Protein AF-A0A2G9HP87-F1 (afdb_monomer_lite)

Foldseek 3Di:
DDKDFDADPVRDTPDIDDDDDPDDDPLVVLLVRVVVVVVVCVVVPDLEDEDDDPDPPSVVVNCVPDPHDYDYPDD

Sequence (75 aa):
MFSVLIRNHNGTTLAAYTGSAYCHDALSVETIAIWEATKILDSWNWDSIIFESDSITAIDLVLSYSPASFRSCKS

pLDDT: mean 85.44, std 14.15, range [37.28, 97.25]

Structure (mmCIF, N/CA/C/O backbone):
data_AF-A0A2G9HP87-F1
#
_entry.id   AF-A0A2G9HP87-F1
#
loop_
_atom_site.group_PDB
_atom_site.id
_atom_site.type_symbol
_atom_site.label_atom_id
_atom_site.label_alt_id
_atom_site.label_comp_id
_atom_site.label_asym_id
_atom_site.label_entity_id
_atom_site.label_seq_id
_atom_site.pdbx_PDB_ins_code
_atom_site.Cartn_x
_atom_site.Cartn_y
_atom_site.Cartn_z
_atom_site.occupancy
_atom_site.B_iso_or_equiv
_atom_site.auth_seq_id
_atom_site.auth_comp_id
_atom_site.auth_asym_id
_atom_site.auth_atom_id
_atom_site.pdbx_PDB_model_num
ATOM 1 N N . MET A 1 1 ? 11.828 -4.563 -5.920 1.00 90.19 1 MET A N 1
ATOM 2 C CA . MET A 1 1 ? 11.629 -4.862 -4.482 1.00 90.19 1 MET A CA 1
ATOM 3 C C . MET A 1 1 ? 10.892 -3.688 -3.879 1.00 90.19 1 MET A C 1
ATOM 5 O O . MET A 1 1 ? 11.157 -2.574 -4.306 1.00 90.19 1 MET A O 1
ATOM 9 N N . PHE A 1 2 ? 9.994 -3.928 -2.933 1.00 93.19 2 PHE A N 1
ATOM 10 C CA . PHE A 1 2 ? 9.267 -2.881 -2.223 1.00 93.19 2 PHE A CA 1
ATOM 11 C C . PHE A 1 2 ? 9.236 -3.166 -0.721 1.00 93.19 2 PH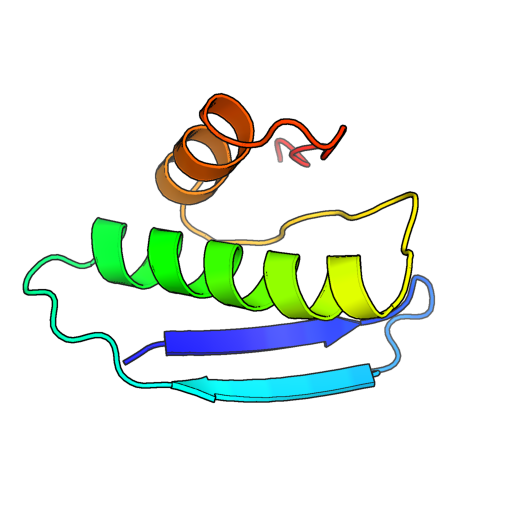E A C 1
ATOM 13 O O . PHE A 1 2 ? 9.491 -4.295 -0.288 1.00 93.19 2 PHE A O 1
ATOM 20 N N . SER A 1 3 ? 8.894 -2.141 0.053 1.00 95.00 3 SER A N 1
ATOM 21 C CA . SER A 1 3 ? 8.753 -2.203 1.505 1.00 95.00 3 SER A CA 1
ATOM 22 C C . SER A 1 3 ? 7.475 -1.484 1.915 1.00 95.00 3 SER A C 1
ATOM 24 O O . SER A 1 3 ? 7.163 -0.433 1.362 1.00 95.00 3 SER A O 1
ATOM 26 N N . VAL A 1 4 ? 6.756 -2.035 2.888 1.00 95.50 4 VAL A N 1
ATOM 27 C CA . VAL A 1 4 ? 5.512 -1.465 3.417 1.00 95.50 4 VAL A CA 1
ATOM 28 C C . VAL A 1 4 ? 5.596 -1.391 4.935 1.00 95.50 4 VAL A C 1
ATOM 30 O O . VAL A 1 4 ? 6.057 -2.327 5.594 1.00 95.50 4 VAL A O 1
ATOM 33 N N . LEU A 1 5 ? 5.112 -0.279 5.485 1.00 96.75 5 LEU A N 1
ATOM 34 C CA . LEU A 1 5 ? 4.954 -0.051 6.915 1.00 96.75 5 LEU A CA 1
ATOM 35 C C . LEU A 1 5 ? 3.499 0.335 7.202 1.00 96.75 5 LEU A C 1
ATOM 37 O O . LEU A 1 5 ? 3.010 1.326 6.669 1.00 96.75 5 LEU A O 1
ATOM 41 N N . ILE A 1 6 ? 2.822 -0.419 8.068 1.00 95.00 6 ILE A N 1
ATOM 42 C CA . ILE A 1 6 ? 1.456 -0.126 8.513 1.00 95.00 6 ILE A CA 1
ATOM 43 C C . ILE A 1 6 ? 1.508 0.352 9.961 1.00 95.00 6 ILE A C 1
ATOM 45 O O . ILE A 1 6 ? 2.017 -0.350 10.840 1.00 95.00 6 ILE A O 1
ATOM 49 N N . ARG A 1 7 ? 0.963 1.544 10.215 1.00 95.44 7 ARG A N 1
ATOM 50 C CA . ARG A 1 7 ? 0.910 2.174 11.540 1.00 95.44 7 ARG A CA 1
ATOM 51 C C . ARG A 1 7 ? -0.524 2.522 11.918 1.00 95.44 7 ARG A C 1
ATOM 53 O O . ARG A 1 7 ? -1.334 2.832 11.051 1.00 95.44 7 ARG A O 1
ATOM 60 N N . ASN A 1 8 ? -0.828 2.505 13.213 1.00 93.62 8 ASN A N 1
ATOM 61 C CA . ASN A 1 8 ? -2.065 3.101 13.720 1.00 93.62 8 ASN A CA 1
ATOM 62 C C . ASN A 1 8 ? -1.923 4.630 13.883 1.00 93.62 8 ASN A C 1
ATOM 64 O O . ASN A 1 8 ? -0.836 5.189 13.743 1.00 93.62 8 ASN A O 1
ATOM 68 N N . HIS A 1 9 ? -3.019 5.304 14.242 1.00 92.00 9 HIS A N 1
ATOM 69 C CA . HIS A 1 9 ? -3.067 6.760 14.448 1.00 92.00 9 HIS A CA 1
ATOM 70 C C . HIS A 1 9 ? -2.120 7.289 15.544 1.00 92.00 9 HIS A C 1
ATOM 72 O O . HIS A 1 9 ? -1.784 8.468 15.538 1.00 92.00 9 HIS A O 1
ATOM 78 N N . ASN A 1 10 ? -1.662 6.430 16.461 1.00 95.38 10 ASN A N 1
ATOM 79 C CA . ASN A 1 10 ? -0.688 6.777 17.502 1.00 95.38 10 ASN A CA 1
ATOM 80 C C . ASN A 1 10 ? 0.765 6.557 17.046 1.00 95.38 10 ASN A C 1
ATOM 82 O O . ASN A 1 10 ? 1.683 6.590 17.862 1.00 95.38 10 ASN A O 1
ATOM 86 N N . GLY A 1 11 ? 0.988 6.262 15.761 1.00 92.69 11 GLY A N 1
ATOM 87 C CA . GLY A 1 11 ? 2.310 5.996 15.196 1.00 92.69 11 GLY A CA 1
ATOM 88 C C . GLY A 1 11 ? 2.892 4.627 15.559 1.00 92.69 11 GLY A C 1
ATOM 89 O O . GLY A 1 11 ? 4.037 4.352 15.209 1.00 92.69 11 GLY A O 1
ATOM 90 N N . THR A 1 12 ? 2.133 3.751 16.229 1.00 97.25 12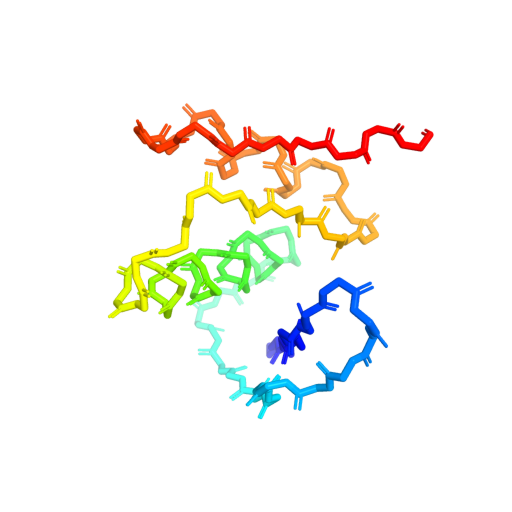 THR A N 1
ATOM 91 C CA . THR A 1 12 ? 2.593 2.392 16.551 1.00 97.25 12 THR A CA 1
ATOM 92 C C . THR A 1 12 ? 2.610 1.539 15.290 1.00 97.25 12 THR A C 1
ATOM 94 O O . THR A 1 12 ? 1.594 1.442 14.600 1.00 97.25 12 THR A O 1
ATOM 97 N N . THR A 1 13 ? 3.738 0.886 15.014 1.00 96.69 13 THR A N 1
ATOM 98 C CA . THR A 1 13 ? 3.865 -0.083 13.920 1.00 96.69 13 THR A CA 1
ATOM 99 C C . THR A 1 13 ? 3.053 -1.338 14.218 1.00 96.69 13 THR A C 1
ATOM 101 O O . THR A 1 13 ? 3.318 -2.033 15.196 1.00 96.69 13 THR A O 1
ATOM 104 N N . LEU A 1 14 ? 2.085 -1.634 13.355 1.00 95.31 14 LEU A N 1
ATOM 105 C CA . LEU A 1 14 ? 1.273 -2.851 13.405 1.00 95.31 14 LEU A CA 1
ATOM 106 C C . LEU A 1 14 ? 1.871 -3.958 12.534 1.00 95.31 14 LEU A C 1
ATOM 108 O O . LEU A 1 14 ? 1.840 -5.126 12.910 1.00 95.31 14 LEU A O 1
ATOM 112 N N . ALA A 1 15 ? 2.430 -3.587 11.381 1.00 94.94 15 ALA A N 1
ATOM 113 C CA . ALA A 1 15 ? 3.120 -4.505 10.485 1.00 94.94 15 ALA A CA 1
ATOM 114 C C . ALA A 1 15 ? 4.215 -3.785 9.695 1.00 94.94 15 ALA A C 1
ATOM 116 O O . ALA A 1 15 ? 4.096 -2.604 9.368 1.00 94.94 15 ALA A O 1
ATOM 117 N N . ALA A 1 16 ? 5.268 -4.525 9.362 1.00 96.12 16 ALA A N 1
ATOM 118 C CA . ALA A 1 16 ? 6.324 -4.099 8.458 1.00 96.12 16 ALA A CA 1
ATOM 119 C C . ALA A 1 16 ? 6.774 -5.311 7.646 1.00 96.12 16 ALA A C 1
ATOM 121 O O . ALA A 1 16 ? 7.042 -6.369 8.219 1.00 96.12 16 ALA A O 1
ATOM 122 N N . TYR A 1 17 ? 6.839 -5.177 6.328 1.00 94.62 17 TYR A N 1
ATOM 123 C CA . TYR A 1 17 ? 7.256 -6.275 5.465 1.00 94.62 17 TYR A CA 1
ATOM 124 C C . TYR A 1 17 ? 7.893 -5.764 4.180 1.00 94.62 17 TYR A C 1
ATOM 126 O O . TYR A 1 17 ? 7.729 -4.611 3.779 1.00 94.62 17 TYR A O 1
ATOM 134 N N . THR A 1 18 ? 8.643 -6.653 3.541 1.00 95.12 18 THR A N 1
ATOM 135 C CA . THR A 1 18 ? 9.267 -6.422 2.243 1.00 95.12 18 THR A CA 1
ATOM 136 C C . THR A 1 18 ? 8.808 -7.492 1.267 1.00 95.12 18 THR A C 1
ATOM 138 O O . THR A 1 18 ? 8.500 -8.619 1.655 1.00 95.12 18 THR A O 1
ATOM 141 N N . GLY A 1 19 ? 8.739 -7.130 -0.008 1.00 91.50 19 GLY A N 1
ATOM 142 C CA . GLY A 1 19 ? 8.297 -8.027 -1.063 1.00 91.50 19 GLY A CA 1
ATOM 143 C C . GLY A 1 19 ? 9.055 -7.812 -2.364 1.00 91.50 19 GLY A C 1
ATOM 144 O O . GLY A 1 19 ? 9.732 -6.799 -2.587 1.00 91.50 19 GLY A O 1
ATOM 145 N N . SER A 1 20 ? 8.946 -8.794 -3.249 1.00 91.12 20 SER A N 1
ATOM 146 C CA . SER A 1 20 ? 9.444 -8.715 -4.615 1.00 91.12 20 SER A CA 1
ATOM 147 C C . SER A 1 20 ? 8.271 -8.683 -5.588 1.00 91.12 20 SER A C 1
ATOM 149 O O . SER A 1 20 ? 7.358 -9.498 -5.525 1.00 91.12 20 SER A O 1
ATOM 151 N N . ALA A 1 21 ? 8.316 -7.719 -6.502 1.00 87.50 21 ALA A N 1
ATOM 152 C CA . ALA A 1 21 ? 7.428 -7.646 -7.647 1.00 87.50 21 ALA A CA 1
ATOM 153 C C . ALA A 1 21 ? 8.258 -7.924 -8.903 1.00 87.50 21 ALA A C 1
ATOM 155 O O . ALA A 1 21 ? 9.349 -7.368 -9.053 1.00 87.50 21 ALA A O 1
ATOM 156 N N . TYR A 1 22 ? 7.758 -8.792 -9.783 1.00 85.31 22 TYR A N 1
ATOM 157 C CA . TYR A 1 22 ? 8.372 -9.070 -11.083 1.00 85.31 22 TYR A CA 1
ATOM 158 C C . TYR A 1 22 ? 7.937 -8.010 -12.105 1.00 85.31 22 TYR A C 1
ATOM 160 O O . TYR A 1 22 ? 7.191 -8.294 -13.038 1.00 85.31 22 TYR A O 1
ATOM 168 N N . CYS A 1 23 ? 8.376 -6.771 -11.904 1.00 86.56 23 CYS A N 1
ATOM 169 C CA . CYS A 1 23 ? 8.153 -5.653 -12.819 1.00 86.56 23 CYS A CA 1
ATOM 170 C C . CYS A 1 23 ? 9.462 -4.897 -13.076 1.00 86.56 23 CYS A C 1
ATOM 172 O O . CYS A 1 23 ? 10.414 -4.992 -12.299 1.00 86.56 23 CYS A O 1
ATOM 174 N N . HIS A 1 24 ? 9.519 -4.199 -14.213 1.00 81.50 24 HIS A N 1
ATOM 175 C CA . HIS A 1 24 ? 10.741 -3.554 -14.702 1.00 81.50 24 HIS A CA 1
ATOM 176 C C . HIS A 1 24 ? 10.786 -2.048 -14.403 1.00 81.50 24 HIS A C 1
ATOM 178 O O . HIS A 1 24 ? 11.871 -1.472 -14.394 1.00 81.50 24 HIS A O 1
ATOM 184 N N . ASP A 1 25 ? 9.643 -1.408 -14.148 1.00 91.88 25 ASP A N 1
ATOM 185 C CA . ASP A 1 25 ? 9.534 0.026 -13.879 1.00 91.88 25 ASP A CA 1
ATOM 186 C C . ASP A 1 25 ? 9.222 0.329 -12.404 1.00 91.88 25 ASP A C 1
ATOM 188 O O . ASP A 1 25 ? 8.519 -0.418 -11.720 1.00 91.88 25 ASP A O 1
ATOM 192 N N . ALA A 1 26 ? 9.755 1.452 -11.917 1.00 91.31 26 ALA A N 1
ATOM 193 C CA . ALA A 1 26 ? 9.632 1.862 -10.519 1.00 91.31 26 ALA A CA 1
ATOM 194 C C . ALA A 1 26 ? 8.181 2.175 -10.115 1.00 91.31 26 ALA A C 1
ATOM 196 O O . ALA A 1 26 ? 7.743 1.750 -9.049 1.00 91.31 26 ALA A O 1
ATOM 197 N N . LEU A 1 27 ? 7.416 2.833 -10.993 1.00 93.00 27 LEU A N 1
ATOM 198 C CA . LEU A 1 27 ? 6.028 3.207 -10.716 1.00 93.00 27 LEU A CA 1
ATOM 199 C C . LEU A 1 27 ? 5.145 1.976 -10.466 1.00 93.00 27 LEU A C 1
ATOM 201 O O . LEU A 1 27 ? 4.317 1.974 -9.554 1.00 93.00 27 LEU A O 1
ATOM 205 N N . SER A 1 28 ? 5.345 0.901 -11.231 1.00 92.69 28 SER A N 1
ATOM 206 C CA . SER A 1 28 ? 4.654 -0.367 -11.000 1.00 92.69 28 SER A CA 1
ATOM 207 C C . SER A 1 28 ? 5.052 -1.001 -9.671 1.00 92.69 28 SER A C 1
ATOM 209 O O . SER A 1 28 ? 4.189 -1.540 -8.985 1.00 92.69 28 SER A O 1
ATOM 211 N N . VAL A 1 29 ? 6.328 -0.934 -9.271 1.00 94.06 29 VAL A N 1
ATOM 212 C CA . VAL A 1 29 ? 6.775 -1.438 -7.957 1.00 94.06 29 VAL A CA 1
ATOM 213 C C . VAL A 1 29 ? 6.076 -0.689 -6.818 1.00 94.06 29 VAL A C 1
ATOM 215 O O . VAL A 1 29 ? 5.587 -1.327 -5.888 1.00 94.06 29 VAL A O 1
ATOM 218 N N . GLU A 1 30 ? 5.999 0.639 -6.894 1.00 93.31 30 GLU A N 1
ATOM 219 C CA . GLU A 1 30 ? 5.327 1.484 -5.896 1.00 93.31 30 GLU A CA 1
ATOM 220 C C . GLU A 1 30 ? 3.821 1.213 -5.846 1.00 93.31 30 GLU A C 1
ATOM 222 O O . GLU A 1 30 ? 3.252 1.010 -4.774 1.00 93.31 30 GLU A O 1
ATOM 227 N N . THR A 1 31 ? 3.184 1.129 -7.014 1.00 92.94 31 THR A N 1
ATOM 228 C CA . THR A 1 31 ? 1.753 0.823 -7.136 1.00 92.94 31 THR A CA 1
ATOM 229 C C . THR A 1 31 ? 1.433 -0.546 -6.529 1.00 92.94 31 THR A C 1
ATOM 231 O O . THR A 1 31 ? 0.467 -0.684 -5.778 1.00 92.94 31 THR A O 1
ATOM 234 N N . ILE A 1 32 ? 2.275 -1.554 -6.787 1.00 92.31 32 ILE A N 1
ATOM 235 C CA . ILE A 1 32 ? 2.143 -2.890 -6.188 1.00 92.31 32 ILE A CA 1
ATOM 236 C C . ILE A 1 32 ? 2.340 -2.835 -4.671 1.00 92.31 32 ILE A C 1
ATOM 238 O O . ILE A 1 32 ? 1.598 -3.496 -3.953 1.00 92.31 32 ILE A O 1
ATOM 242 N N . ALA A 1 33 ? 3.285 -2.040 -4.165 1.00 93.62 33 ALA A N 1
ATOM 243 C CA . ALA A 1 33 ? 3.498 -1.896 -2.725 1.00 93.62 33 ALA A CA 1
ATOM 244 C C . ALA A 1 33 ? 2.233 -1.389 -2.011 1.00 93.62 33 ALA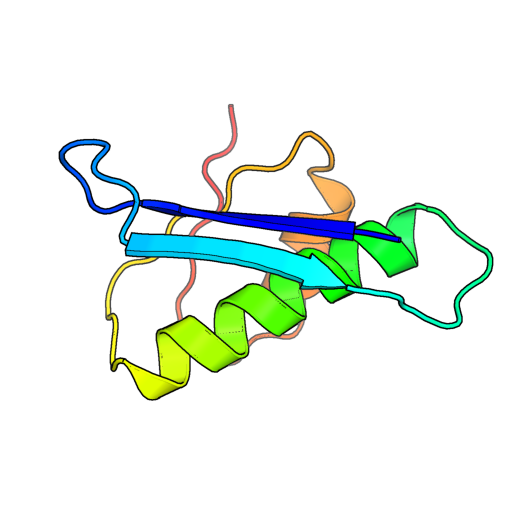 A C 1
ATOM 246 O O . ALA A 1 33 ? 1.820 -1.956 -0.998 1.00 93.62 33 ALA A O 1
ATOM 247 N N . ILE A 1 34 ? 1.584 -0.363 -2.570 1.00 92.81 34 ILE A N 1
ATOM 248 C CA . ILE A 1 34 ? 0.337 0.198 -2.032 1.00 92.81 34 ILE A CA 1
ATOM 249 C C . ILE A 1 34 ? -0.806 -0.826 -2.148 1.00 92.81 34 ILE A C 1
ATOM 251 O O . ILE A 1 34 ? -1.573 -1.001 -1.203 1.00 92.81 34 ILE A O 1
ATOM 255 N N . TRP A 1 35 ? -0.892 -1.559 -3.262 1.00 90.75 35 TRP A N 1
ATOM 256 C CA . TRP A 1 35 ? -1.903 -2.603 -3.471 1.00 90.75 35 TRP A CA 1
ATOM 257 C C . TRP A 1 35 ? -1.743 -3.821 -2.544 1.00 90.75 35 TRP A C 1
ATOM 259 O O . TRP A 1 35 ? -2.719 -4.427 -2.114 1.00 90.75 35 TRP A O 1
ATOM 269 N N . GLU A 1 36 ? -0.520 -4.219 -2.202 1.00 90.00 36 GLU A N 1
ATOM 270 C CA . GLU A 1 36 ? -0.310 -5.269 -1.197 1.00 90.00 36 GLU A CA 1
ATOM 271 C C . GLU A 1 36 ? -0.699 -4.777 0.204 1.00 90.00 36 GLU A C 1
ATOM 273 O O . GLU A 1 36 ? -1.286 -5.527 0.988 1.00 90.00 36 GLU A O 1
ATOM 278 N N . ALA A 1 37 ? -0.459 -3.496 0.504 1.00 91.19 37 ALA A N 1
ATOM 279 C CA . ALA A 1 37 ? -0.902 -2.891 1.755 1.00 91.19 37 ALA A CA 1
ATOM 280 C C . ALA A 1 37 ? -2.433 -2.894 1.884 1.00 91.19 37 ALA A C 1
ATOM 282 O O . ALA A 1 37 ? -2.940 -3.239 2.953 1.00 91.19 37 ALA A O 1
ATOM 283 N N . THR A 1 38 ? -3.171 -2.576 0.812 1.00 88.00 38 THR A N 1
ATOM 284 C CA . THR A 1 38 ? -4.645 -2.562 0.834 1.00 88.00 38 THR A CA 1
ATOM 285 C C . THR A 1 38 ? -5.218 -3.937 1.156 1.00 88.00 38 THR A C 1
ATOM 287 O O . THR A 1 38 ? -6.072 -4.030 2.027 1.00 88.00 38 THR A O 1
ATOM 290 N N . LYS A 1 39 ? -4.692 -5.021 0.570 1.00 87.06 39 LYS A N 1
ATOM 291 C CA . LYS A 1 39 ? -5.159 -6.395 0.852 1.00 87.06 39 LYS A CA 1
ATOM 292 C C . LYS A 1 39 ? -5.090 -6.761 2.333 1.00 87.06 39 LYS A C 1
ATOM 294 O O . LYS A 1 39 ? -5.988 -7.418 2.859 1.00 87.06 39 LYS A O 1
ATOM 299 N N . ILE A 1 40 ? -4.010 -6.365 3.004 1.00 88.44 40 ILE A N 1
ATOM 300 C CA . ILE A 1 40 ? -3.839 -6.619 4.439 1.00 88.44 40 ILE A CA 1
ATOM 301 C C . ILE A 1 40 ? -4.856 -5.804 5.233 1.00 88.44 40 ILE A C 1
ATOM 303 O O . ILE A 1 40 ? -5.517 -6.343 6.118 1.00 88.44 40 ILE A O 1
ATOM 307 N N . LEU A 1 41 ? -5.005 -4.524 4.902 1.00 88.06 41 LEU A N 1
ATOM 308 C CA . LEU A 1 41 ? -5.929 -3.626 5.590 1.00 88.06 41 LEU A CA 1
ATOM 309 C C . LEU A 1 41 ? -7.395 -4.042 5.399 1.00 88.06 41 LEU A C 1
ATOM 311 O O . LEU A 1 41 ? -8.158 -4.020 6.365 1.00 88.06 41 LEU A O 1
ATOM 315 N N . ASP A 1 42 ? -7.753 -4.516 4.205 1.00 85.81 42 ASP A N 1
ATOM 316 C CA . ASP A 1 42 ? -9.060 -5.103 3.902 1.00 85.81 42 ASP A CA 1
ATOM 317 C C . ASP A 1 42 ? -9.305 -6.343 4.771 1.00 85.81 42 ASP A C 1
ATOM 319 O O . ASP A 1 42 ? -10.365 -6.479 5.378 1.00 85.81 42 ASP A O 1
ATOM 323 N N . SER A 1 43 ? -8.301 -7.218 4.926 1.00 88.25 43 SER A N 1
ATOM 324 C CA . SER A 1 43 ? -8.409 -8.398 5.802 1.00 88.25 43 SER A CA 1
ATOM 325 C C . SER A 1 43 ? -8.611 -8.051 7.283 1.00 88.25 43 SER A C 1
ATOM 327 O O . SER A 1 43 ? -9.068 -8.886 8.064 1.00 88.25 43 SER A O 1
ATOM 329 N N . TRP A 1 44 ? -8.273 -6.822 7.677 1.00 89.50 44 TRP A N 1
ATOM 330 C CA . TRP A 1 44 ? -8.421 -6.313 9.037 1.00 89.50 44 TRP A CA 1
ATOM 331 C C . TRP A 1 44 ? -9.680 -5.452 9.229 1.00 89.50 44 TRP A C 1
ATOM 333 O O . TRP A 1 44 ? -9.912 -4.998 10.348 1.00 89.50 44 TRP A O 1
ATOM 343 N N . ASN A 1 45 ? -10.487 -5.234 8.181 1.00 87.06 45 ASN A N 1
ATOM 344 C CA . ASN A 1 45 ? -11.684 -4.381 8.183 1.00 87.06 45 ASN A CA 1
ATOM 345 C C . ASN A 1 45 ? -11.422 -2.952 8.699 1.00 87.06 45 ASN A C 1
ATOM 347 O O . ASN A 1 45 ? -12.096 -2.479 9.614 1.00 87.06 45 ASN A O 1
ATOM 351 N N . TRP A 1 46 ? -10.415 -2.266 8.153 1.00 83.50 46 TRP A N 1
ATOM 352 C CA . TRP A 1 46 ? -10.144 -0.868 8.508 1.00 83.50 46 TRP A CA 1
ATOM 353 C C . TRP A 1 46 ? -10.969 0.099 7.657 1.00 83.50 46 TRP A C 1
ATOM 355 O O . TRP A 1 46 ? -10.825 0.139 6.440 1.00 83.50 46 TRP A O 1
ATOM 365 N N . ASP A 1 47 ? -11.759 0.947 8.316 1.00 75.06 47 ASP A N 1
ATOM 366 C CA . ASP A 1 47 ? -12.658 1.893 7.635 1.00 75.06 47 ASP A CA 1
ATOM 367 C C . ASP A 1 47 ? -11.968 3.189 7.173 1.00 75.06 47 ASP A C 1
ATOM 369 O O . ASP A 1 47 ? -12.488 3.919 6.329 1.00 75.06 47 ASP A O 1
ATOM 373 N N . SER A 1 48 ? -10.809 3.519 7.752 1.00 83.31 48 SER A N 1
ATOM 374 C CA . SER A 1 48 ? -10.098 4.772 7.483 1.00 83.31 48 SER A CA 1
ATOM 375 C C . SER A 1 48 ? -8.607 4.524 7.333 1.00 83.31 48 SER A C 1
ATOM 377 O O . SER A 1 48 ? -7.915 4.183 8.294 1.00 83.31 48 SER A O 1
ATOM 379 N N . ILE A 1 49 ? -8.125 4.700 6.106 1.00 85.94 49 ILE A N 1
ATOM 380 C CA . ILE A 1 49 ? -6.752 4.415 5.698 1.00 85.94 49 ILE A CA 1
ATOM 381 C C . ILE A 1 49 ? -6.185 5.653 5.010 1.00 85.94 49 ILE A C 1
ATOM 383 O O . ILE A 1 49 ? -6.841 6.274 4.169 1.00 85.94 49 ILE A O 1
ATOM 387 N N . ILE A 1 50 ? -4.952 5.990 5.383 1.00 89.19 50 ILE A N 1
ATOM 388 C CA . ILE A 1 50 ? -4.145 7.037 4.764 1.00 89.19 50 ILE A CA 1
ATOM 389 C C . ILE A 1 50 ? -2.949 6.353 4.109 1.00 89.19 50 ILE A C 1
ATOM 391 O O . ILE A 1 50 ? -2.223 5.612 4.774 1.00 89.19 50 ILE A O 1
ATOM 395 N N . PHE A 1 51 ? -2.743 6.612 2.819 1.00 89.81 51 PHE A N 1
ATOM 396 C CA . PHE A 1 51 ? -1.533 6.191 2.120 1.00 89.81 51 PHE A CA 1
ATOM 397 C C . PHE A 1 51 ? -0.488 7.302 2.162 1.00 89.81 51 PHE A C 1
ATOM 399 O O . PHE A 1 51 ? -0.764 8.435 1.769 1.00 89.81 51 PHE A O 1
ATOM 406 N N . GLU A 1 52 ? 0.714 6.951 2.613 1.00 91.38 52 GLU A N 1
ATOM 407 C CA . GLU A 1 52 ? 1.900 7.804 2.580 1.00 91.38 52 GLU A CA 1
ATOM 408 C C . GLU A 1 52 ? 2.925 7.162 1.636 1.00 91.38 52 GLU A C 1
ATOM 410 O O . GLU A 1 52 ? 3.387 6.046 1.872 1.00 91.38 52 GLU A O 1
ATOM 415 N N . SER A 1 53 ? 3.260 7.858 0.554 1.00 91.69 53 SER A N 1
ATOM 416 C CA . SER A 1 53 ? 4.301 7.483 -0.405 1.00 91.69 53 SER A CA 1
ATOM 417 C C . SER A 1 53 ? 4.886 8.760 -1.004 1.00 91.69 53 SER A C 1
ATOM 419 O O . SER A 1 53 ? 4.207 9.780 -1.105 1.00 91.69 53 SER A O 1
ATOM 421 N N . ASP A 1 54 ? 6.150 8.698 -1.399 1.00 91.25 54 ASP A N 1
ATOM 422 C CA . ASP A 1 54 ? 6.845 9.724 -2.177 1.00 91.25 54 ASP A CA 1
ATOM 423 C C . ASP A 1 54 ? 6.363 9.813 -3.638 1.00 91.25 54 ASP A C 1
ATOM 425 O O . ASP A 1 54 ? 6.710 10.758 -4.346 1.00 91.25 54 ASP A O 1
ATOM 429 N N . SER A 1 55 ? 5.510 8.882 -4.074 1.00 93.31 55 SER A N 1
ATOM 430 C CA . SER A 1 55 ? 4.940 8.833 -5.416 1.00 93.31 55 SER A CA 1
ATOM 431 C C . SER A 1 55 ? 3.438 9.089 -5.401 1.00 93.31 55 SER A C 1
ATOM 433 O O . SER A 1 55 ? 2.611 8.185 -5.247 1.00 93.31 55 SER A O 1
ATOM 435 N N . ILE A 1 56 ? 3.062 10.352 -5.621 1.00 92.00 56 ILE A N 1
ATOM 436 C CA . ILE A 1 56 ? 1.650 10.742 -5.750 1.00 92.00 56 ILE A CA 1
ATOM 437 C C . ILE A 1 56 ? 0.960 10.001 -6.902 1.00 92.00 56 ILE A C 1
ATOM 439 O O . ILE A 1 56 ? -0.195 9.609 -6.778 1.00 92.00 56 ILE A O 1
ATOM 443 N N . THR A 1 57 ? 1.691 9.728 -7.987 1.00 93.81 57 THR A N 1
ATOM 444 C CA . THR A 1 57 ? 1.181 8.988 -9.147 1.00 93.81 57 THR A CA 1
ATOM 445 C C . THR A 1 57 ? 0.796 7.557 -8.775 1.00 93.81 57 THR A C 1
ATOM 447 O O . THR A 1 57 ? -0.252 7.084 -9.209 1.00 93.81 57 THR A O 1
ATOM 450 N N . ALA A 1 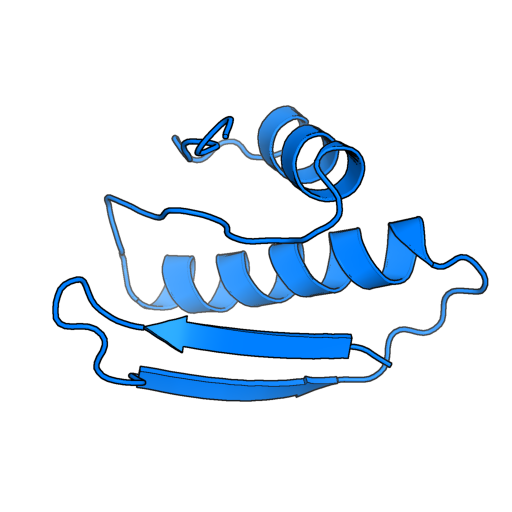58 ? 1.601 6.867 -7.960 1.00 92.31 58 ALA A N 1
ATOM 451 C CA . ALA A 1 58 ? 1.283 5.514 -7.506 1.00 92.31 58 ALA A CA 1
ATOM 452 C C . ALA A 1 58 ? 0.025 5.497 -6.622 1.00 92.31 58 ALA A C 1
ATOM 454 O O . ALA A 1 58 ? -0.850 4.649 -6.810 1.00 92.31 58 ALA A O 1
ATOM 455 N N . ILE A 1 59 ? -0.097 6.463 -5.700 1.00 91.38 59 ILE A N 1
ATOM 456 C CA . ILE A 1 59 ? -1.295 6.627 -4.861 1.00 91.38 59 ILE A CA 1
ATOM 457 C C . ILE A 1 59 ? -2.524 6.873 -5.740 1.00 91.38 59 ILE A C 1
ATOM 459 O O . ILE A 1 59 ? -3.519 6.162 -5.608 1.00 91.38 59 ILE A O 1
ATOM 463 N N . ASP A 1 60 ? -2.461 7.843 -6.653 1.00 90.44 60 ASP A N 1
ATOM 464 C CA . ASP A 1 60 ? -3.590 8.212 -7.510 1.00 90.44 60 ASP A CA 1
ATOM 465 C C . ASP A 1 60 ? -4.040 7.042 -8.396 1.00 90.44 60 ASP A C 1
ATOM 467 O O . ASP A 1 60 ? -5.242 6.813 -8.548 1.00 90.44 60 ASP A O 1
ATOM 471 N N . LEU A 1 61 ? -3.096 6.251 -8.920 1.00 90.56 61 LEU A N 1
ATOM 472 C CA . LEU A 1 61 ? -3.411 5.026 -9.651 1.00 90.56 61 LEU A CA 1
ATOM 473 C C . LEU A 1 61 ? -4.202 4.057 -8.770 1.00 90.56 61 LEU A C 1
ATOM 475 O O . LEU A 1 61 ? -5.310 3.681 -9.149 1.00 90.56 61 LEU A O 1
ATOM 479 N N . VAL A 1 62 ? -3.717 3.701 -7.577 1.00 88.00 62 VAL A N 1
ATOM 480 C CA . VAL A 1 62 ? -4.449 2.771 -6.696 1.00 88.00 62 VAL A CA 1
ATOM 481 C C . VAL A 1 62 ? -5.830 3.306 -6.320 1.00 88.00 62 VAL A C 1
ATOM 483 O O . VAL A 1 62 ? -6.807 2.561 -6.373 1.00 88.00 62 VAL A O 1
ATOM 486 N N . LEU A 1 63 ? -5.943 4.593 -5.992 1.00 84.75 63 LEU A N 1
ATOM 487 C CA . LEU A 1 63 ? -7.221 5.210 -5.637 1.00 84.75 63 LEU A CA 1
ATOM 488 C C . LEU A 1 63 ? -8.213 5.229 -6.801 1.00 84.75 63 LEU A C 1
ATOM 490 O O . LEU A 1 63 ? -9.405 5.050 -6.578 1.00 84.75 63 LEU A O 1
ATOM 494 N N . SER A 1 64 ? -7.738 5.409 -8.035 1.00 85.38 64 SER A N 1
ATOM 495 C CA . SER A 1 64 ? -8.598 5.390 -9.224 1.00 85.38 64 SER A CA 1
ATOM 496 C C . SER A 1 64 ? -9.179 4.005 -9.536 1.00 85.38 64 SER A C 1
ATOM 498 O O . SER A 1 64 ? -10.263 3.916 -10.110 1.00 85.38 64 SER A O 1
ATOM 500 N N . TYR A 1 65 ? -8.482 2.935 -9.139 1.00 76.75 65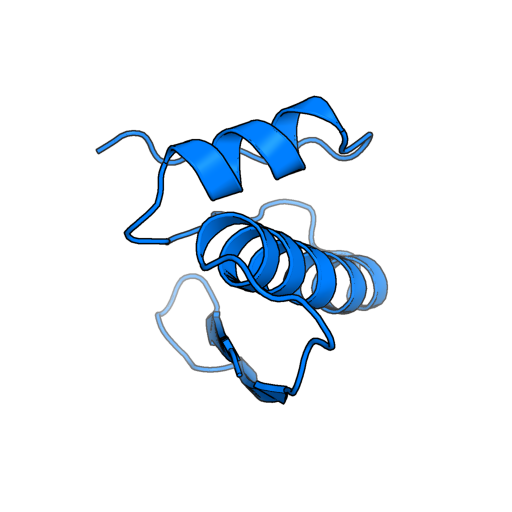 TYR A N 1
ATOM 501 C CA . TYR A 1 65 ? -8.892 1.546 -9.374 1.00 76.75 65 TYR A CA 1
ATOM 502 C C . TYR A 1 65 ? -9.527 0.872 -8.150 1.00 76.75 65 TYR A C 1
ATOM 504 O O . TYR A 1 65 ? -10.057 -0.234 -8.276 1.00 76.75 65 TYR A O 1
ATOM 512 N N . SER A 1 66 ? -9.489 1.503 -6.973 1.00 66.62 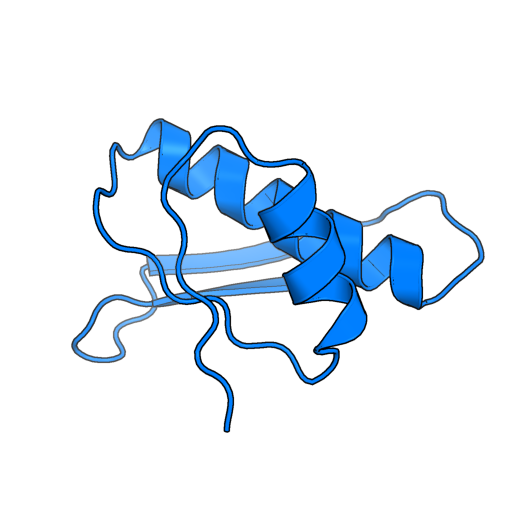66 SER A N 1
ATOM 513 C CA . SER A 1 66 ? -10.042 0.917 -5.754 1.00 66.62 66 SER A CA 1
ATOM 514 C C . SER A 1 66 ? -11.547 1.191 -5.606 1.00 66.62 66 SER A C 1
ATOM 516 O O . SER A 1 66 ? -11.966 2.347 -5.653 1.00 66.62 66 SER A O 1
ATOM 518 N N . PRO A 1 67 ? -12.374 0.161 -5.343 1.00 55.78 67 PRO A N 1
ATOM 519 C CA . PRO A 1 67 ? -13.775 0.340 -4.964 1.00 55.78 67 PRO A CA 1
ATOM 520 C C . PRO A 1 67 ? -13.957 0.784 -3.499 1.00 55.78 67 PRO A C 1
ATOM 522 O O . PRO A 1 67 ? -15.064 1.158 -3.113 1.00 55.78 67 PRO A O 1
ATOM 525 N N . ALA A 1 68 ? -12.904 0.730 -2.674 1.00 55.34 68 ALA A N 1
ATOM 526 C CA . ALA A 1 68 ? -12.934 1.135 -1.270 1.00 55.34 68 ALA A CA 1
ATOM 527 C C . ALA A 1 68 ? -12.626 2.635 -1.112 1.00 55.34 68 ALA A C 1
ATOM 529 O O . ALA A 1 68 ? -11.780 3.191 -1.814 1.00 55.34 68 ALA A O 1
ATOM 530 N N . SER A 1 69 ? -13.313 3.304 -0.179 1.00 54.19 69 SER A N 1
ATOM 531 C CA . SER A 1 69 ? -13.221 4.752 0.051 1.00 54.19 69 SER A CA 1
ATOM 532 C C . SER A 1 69 ? -11.922 5.148 0.759 1.00 54.19 69 SER A C 1
ATOM 534 O O . SER A 1 69 ? -11.910 5.492 1.940 1.00 54.19 69 SER A O 1
ATOM 536 N N . PHE A 1 70 ? -10.814 5.103 0.037 1.00 61.03 70 PHE A N 1
ATOM 537 C CA . PHE A 1 70 ? -9.514 5.532 0.533 1.00 61.03 70 PHE A CA 1
ATOM 538 C C . PHE A 1 70 ? -9.297 7.036 0.305 1.00 61.03 70 PHE A C 1
ATOM 540 O O . PHE A 1 70 ? -9.846 7.629 -0.627 1.00 61.03 70 PHE A O 1
ATOM 547 N N . ARG A 1 71 ? -8.485 7.678 1.155 1.00 51.03 71 ARG A N 1
ATOM 548 C CA . ARG A 1 71 ? -8.141 9.103 1.025 1.00 51.03 71 ARG A CA 1
ATOM 549 C C . ARG A 1 71 ? -6.646 9.272 0.774 1.00 51.03 71 ARG A C 1
ATOM 551 O O . ARG A 1 71 ? -5.826 8.733 1.510 1.00 51.03 71 ARG A O 1
ATOM 558 N N . SER A 1 72 ? -6.304 10.063 -0.243 1.00 48.06 72 SER A N 1
ATOM 559 C CA . SER A 1 72 ? -4.948 10.590 -0.418 1.00 48.06 72 SER A CA 1
ATOM 560 C C . SER A 1 72 ? -4.759 11.791 0.505 1.00 48.06 72 SER A C 1
ATOM 562 O O . SER A 1 72 ? -5.552 12.738 0.468 1.00 48.06 72 SER A O 1
ATOM 564 N N . CYS A 1 73 ? -3.705 11.769 1.318 1.00 47.12 73 CYS A N 1
ATOM 565 C CA . CYS A 1 73 ? -3.188 12.982 1.932 1.00 47.12 73 CYS A CA 1
ATOM 566 C C . CYS A 1 73 ? -2.354 13.712 0.878 1.00 47.12 73 CYS A C 1
ATOM 568 O O . CYS A 1 73 ? -1.165 13.450 0.727 1.00 47.12 73 CYS A O 1
ATOM 570 N N . LYS A 1 74 ? -2.987 14.622 0.130 1.00 41.59 74 LYS A N 1
ATOM 571 C CA . LYS A 1 74 ? -2.245 15.601 -0.670 1.00 41.59 74 LYS A CA 1
ATOM 572 C C . LYS A 1 74 ? -1.488 16.512 0.297 1.00 41.59 74 LYS A C 1
ATOM 574 O O . LYS A 1 74 ? -2.129 17.254 1.040 1.00 41.59 74 LYS A O 1
ATOM 579 N N . SER A 1 75 ? -0.163 16.396 0.320 1.00 37.28 75 SER A N 1
ATOM 580 C CA . SER A 1 75 ? 0.735 17.376 0.941 1.00 37.28 75 SER A CA 1
ATOM 581 C C . SER A 1 75 ? 0.848 18.622 0.076 1.00 37.28 75 SER A C 1
ATOM 583 O O . SER A 1 75 ? 1.037 18.430 -1.149 1.00 37.28 75 SER A O 1
#

Organism: NCBI:txid429701

InterPro domains:
  IPR002156 Ribonuclease H domain [PF13456] (3-67)

Radius of gyration: 11.98 Å; chains: 1; bounding box: 25×26×32 Å

Secondary structure (DSSP, 8-state):
-EEEEEE-TT--EEEEEEE----SSHHHHHHHHHHHHHHHHHHTT-S--EE--S-HHHHHHHHHH-SS--EE---